Protein AF-A0A438CUW7-F1 (afdb_monomer)

InterPro domains:
  IPR038765 Papain-like cysteine peptidase superfamily [SSF54001] (18-82)

pLDDT: mean 78.74, std 11.96, range [48.22, 94.12]

Solvent-accessible surface area (backbone atoms only — not comparable to full-atom values): 6480 Å² total; per-residue (Å²): 135,88,81,76,52,73,67,55,54,51,52,52,50,52,51,53,35,45,76,70,67,74,40,97,51,68,89,75,58,84,85,76,83,71,88,84,65,81,75,76,92,65,95,78,52,63,67,57,53,52,52,54,48,53,60,42,64,79,67,52,69,95,78,71,75,85,70,92,76,56,69,66,60,51,52,52,50,52,52,51,52,52,57,67,39,87,84,40,85,58,33,65,64,56,63,76,74,111

Foldseek 3Di:
DDDDDPVVVLVVVLVVCVVVVVDPDSVPDDDDDDPLQDDDPDDPLVVVSVVVVVVCVVPDPPPDDPDDDDSVVSVVVVVVCLLPDPPNPCNVVVVVVD

Structure (mmCIF, N/CA/C/O backbone):
data_AF-A0A438CUW7-F1
#
_entry.id   AF-A0A438CUW7-F1
#
loop_
_atom_site.group_PDB
_atom_site.id
_atom_site.type_symbol
_atom_site.label_atom_id
_atom_site.label_alt_id
_atom_site.label_comp_id
_atom_site.label_asym_id
_atom_site.label_entity_id
_atom_site.label_seq_id
_atom_site.pdbx_PDB_ins_code
_atom_site.Cartn_x
_atom_site.Cartn_y
_atom_site.Cartn_z
_atom_site.occupancy
_atom_site.B_iso_or_equiv
_atom_site.auth_seq_id
_atom_site.auth_comp_id
_atom_site.auth_asym_id
_atom_site.auth_atom_id
_atom_site.pdbx_PDB_model_num
ATOM 1 N N . MET A 1 1 ? -1.642 17.755 -0.448 1.00 48.22 1 MET A N 1
ATOM 2 C CA . MET A 1 1 ? -2.256 16.516 0.075 1.00 48.22 1 MET A CA 1
ATOM 3 C C . MET A 1 1 ? -3.004 16.889 1.349 1.00 48.22 1 MET A C 1
ATOM 5 O O . MET A 1 1 ? -2.369 17.419 2.250 1.00 48.22 1 MET A O 1
ATOM 9 N N . ARG A 1 2 ? -4.336 16.758 1.402 1.00 52.59 2 ARG A N 1
ATOM 10 C CA . ARG A 1 2 ? -5.080 16.948 2.660 1.00 52.59 2 ARG A CA 1
ATOM 11 C C . ARG A 1 2 ? -5.016 15.625 3.410 1.00 52.59 2 ARG A C 1
ATOM 13 O O . ARG A 1 2 ? -5.487 14.623 2.887 1.00 52.59 2 ARG A O 1
ATOM 20 N N . THR A 1 3 ? -4.381 15.608 4.572 1.00 60.09 3 THR A N 1
ATOM 21 C CA . THR A 1 3 ? -4.368 14.429 5.436 1.00 60.09 3 THR A CA 1
ATOM 22 C C . THR A 1 3 ? -5.638 14.441 6.280 1.00 60.09 3 THR A C 1
ATOM 24 O O . THR A 1 3 ? -5.886 15.384 7.032 1.00 60.09 3 THR A O 1
ATOM 27 N N . SER A 1 4 ? -6.475 13.415 6.130 1.00 75.69 4 SER A N 1
ATOM 28 C CA . SER A 1 4 ? -7.580 13.175 7.058 1.00 75.69 4 SER A CA 1
ATOM 29 C C . SER A 1 4 ? -7.012 12.824 8.431 1.00 75.69 4 SER A C 1
ATOM 31 O O . SER A 1 4 ? -5.953 12.201 8.542 1.00 75.69 4 SER A O 1
ATOM 33 N N . SER A 1 5 ? -7.699 13.231 9.497 1.00 84.31 5 SER A N 1
ATOM 34 C CA . SER A 1 5 ? -7.307 12.804 10.840 1.00 84.31 5 SER A CA 1
ATOM 35 C C . SER A 1 5 ? -7.497 11.288 10.981 1.00 84.31 5 SER A C 1
ATOM 37 O O . SER A 1 5 ? -8.391 10.717 10.358 1.00 84.31 5 SER A O 1
ATOM 39 N N . VAL A 1 6 ? -6.705 10.630 11.837 1.00 78.56 6 VAL A N 1
ATOM 40 C CA . VAL A 1 6 ? -6.885 9.193 12.140 1.00 78.56 6 VAL A CA 1
ATOM 41 C C . VAL A 1 6 ? -8.314 8.906 12.609 1.00 78.56 6 VAL A C 1
ATOM 43 O O . VAL A 1 6 ? -8.890 7.892 12.236 1.00 78.56 6 VAL A O 1
ATOM 46 N N . ARG A 1 7 ? -8.911 9.830 13.375 1.00 79.44 7 ARG A N 1
ATOM 47 C CA . ARG A 1 7 ? -10.309 9.736 13.806 1.00 79.44 7 ARG A CA 1
ATOM 48 C C . ARG A 1 7 ? -11.262 9.658 12.610 1.00 79.44 7 ARG A C 1
ATOM 50 O O . ARG A 1 7 ? -12.114 8.785 12.591 1.00 79.44 7 ARG A O 1
ATOM 57 N N . THR A 1 8 ? -11.076 10.521 11.615 1.00 84.94 8 THR A N 1
ATOM 58 C CA . THR A 1 8 ? -11.910 10.549 10.405 1.00 84.94 8 THR A CA 1
ATOM 59 C C . THR A 1 8 ? -11.811 9.237 9.630 1.00 84.94 8 THR A C 1
ATOM 61 O O . THR A 1 8 ? -12.834 8.671 9.274 1.00 84.94 8 THR A O 1
ATOM 64 N N . VAL A 1 9 ? -10.598 8.704 9.443 1.00 84.69 9 VAL A N 1
ATOM 65 C CA . VAL A 1 9 ? -10.397 7.410 8.760 1.00 84.69 9 VAL A CA 1
ATOM 66 C C . VAL A 1 9 ? -11.109 6.279 9.507 1.00 84.69 9 VAL A C 1
ATOM 68 O O . VAL A 1 9 ? -11.773 5.446 8.901 1.00 84.69 9 VAL A O 1
ATOM 71 N N . VAL A 1 10 ? -11.017 6.269 10.838 1.00 79.56 10 VAL A N 1
ATOM 72 C CA . VAL A 1 10 ? -11.697 5.279 11.685 1.00 79.56 10 VAL A CA 1
ATOM 73 C C . VAL A 1 10 ? -13.220 5.379 11.563 1.00 79.56 10 VAL A C 1
ATOM 75 O O . VAL A 1 10 ? -13.888 4.354 11.439 1.00 79.56 10 VAL A O 1
ATOM 78 N N . GLU A 1 11 ? -13.773 6.592 11.580 1.00 81.75 11 GLU A N 1
ATOM 79 C CA . GLU A 1 11 ? -15.211 6.837 11.414 1.00 81.75 11 GLU A CA 1
ATOM 80 C C . GLU A 1 11 ? -15.705 6.399 10.026 1.00 81.75 11 GLU A C 1
ATOM 82 O O . GLU A 1 11 ? -16.748 5.753 9.920 1.00 81.75 11 GLU A O 1
ATOM 87 N N . GLU A 1 12 ? -14.936 6.677 8.971 1.00 85.69 12 GLU A N 1
ATOM 88 C CA . GLU A 1 12 ? -15.230 6.244 7.600 1.00 85.69 12 GLU A CA 1
ATOM 89 C C . GLU A 1 12 ? -15.211 4.714 7.468 1.00 85.69 12 GLU A C 1
ATOM 91 O O . GLU A 1 12 ? -16.148 4.131 6.914 1.00 85.69 12 GLU A O 1
ATOM 96 N N . CYS A 1 13 ? -14.200 4.041 8.032 1.00 83.06 13 CYS A N 1
ATOM 97 C CA . CYS A 1 13 ? -14.141 2.578 8.070 1.00 83.06 13 CYS A CA 1
ATOM 98 C C . CYS A 1 13 ? -15.335 1.988 8.831 1.00 83.06 13 CYS A C 1
ATOM 100 O O . CYS A 1 13 ? -15.993 1.070 8.342 1.00 83.06 13 CYS A O 1
ATOM 102 N N . ALA A 1 14 ? -15.650 2.530 10.009 1.00 79.31 14 ALA A N 1
ATOM 103 C CA . ALA A 1 14 ? -16.786 2.099 10.818 1.00 79.31 14 ALA A CA 1
ATOM 104 C C . ALA A 1 14 ? -18.110 2.234 10.045 1.00 79.31 14 ALA A C 1
ATOM 106 O O . ALA A 1 14 ? -18.912 1.298 9.994 1.00 79.31 14 ALA A O 1
ATOM 107 N N . HIS A 1 15 ? -18.314 3.368 9.378 1.00 83.06 15 HIS A N 1
ATOM 108 C CA . HIS A 1 15 ? -19.482 3.594 8.537 1.00 83.06 15 HIS A CA 1
ATOM 109 C C . HIS A 1 15 ? -19.567 2.584 7.381 1.00 83.06 15 HIS A C 1
ATOM 111 O O . HIS A 1 15 ? -20.625 1.989 7.168 1.00 83.06 15 HIS A O 1
ATOM 117 N N . PHE A 1 16 ? -18.457 2.329 6.679 1.00 85.50 16 PHE A N 1
ATOM 118 C CA . PHE A 1 16 ? -18.394 1.336 5.603 1.00 85.50 16 PHE A CA 1
ATOM 119 C C . PHE A 1 16 ? -18.790 -0.067 6.084 1.00 85.50 16 PHE A C 1
ATOM 121 O O . PHE A 1 16 ? -19.623 -0.724 5.458 1.00 85.50 16 PHE A O 1
ATOM 128 N N . PHE A 1 17 ? -18.251 -0.528 7.213 1.00 81.00 17 PHE A N 1
ATOM 129 C CA . PHE A 1 17 ? -18.588 -1.854 7.737 1.00 81.00 17 PHE A CA 1
ATOM 130 C C . PHE A 1 17 ? -20.050 -1.973 8.179 1.00 81.00 17 PHE A C 1
ATOM 132 O O . PHE A 1 17 ? -20.656 -3.032 7.996 1.00 81.00 17 PHE A O 1
ATOM 139 N N . ASN A 1 18 ? -20.624 -0.901 8.732 1.00 79.62 18 ASN A N 1
ATOM 140 C CA . ASN A 1 18 ? -22.036 -0.859 9.106 1.00 79.62 18 ASN A CA 1
ATOM 141 C C . ASN A 1 18 ? -22.949 -0.931 7.870 1.00 79.62 18 ASN A C 1
ATOM 143 O O . ASN A 1 18 ? -23.884 -1.728 7.848 1.00 79.62 18 ASN A O 1
ATOM 147 N N . LEU A 1 19 ? -22.647 -0.160 6.816 1.00 81.56 19 LEU A N 1
ATOM 148 C CA . LEU A 1 19 ? -23.423 -0.167 5.568 1.00 81.56 19 LEU A CA 1
ATOM 149 C C . LEU A 1 19 ? -23.458 -1.539 4.887 1.00 81.56 19 LEU A C 1
ATOM 151 O O . LEU A 1 19 ? -24.478 -1.916 4.320 1.00 81.56 19 LEU A O 1
ATOM 155 N N . ASN A 1 20 ? -22.360 -2.288 4.955 1.00 83.44 20 ASN A N 1
ATOM 156 C CA . ASN A 1 20 ? -22.251 -3.598 4.315 1.00 83.44 20 ASN A CA 1
ATOM 157 C C . ASN A 1 20 ? -22.712 -4.758 5.220 1.00 83.44 20 ASN A C 1
ATOM 159 O O . ASN A 1 20 ? -22.540 -5.925 4.875 1.00 83.44 20 ASN A O 1
ATOM 163 N N . GLY A 1 21 ? -23.282 -4.468 6.397 1.00 77.94 21 GLY A N 1
ATOM 164 C CA . GLY A 1 21 ? -23.784 -5.490 7.323 1.00 77.94 21 GLY A CA 1
ATOM 165 C C . GLY A 1 21 ? -22.695 -6.378 7.937 1.00 77.94 21 GLY A C 1
ATOM 166 O O . GLY A 1 21 ? -23.009 -7.397 8.553 1.00 77.94 21 GLY A O 1
ATOM 167 N N . HIS A 1 22 ? -21.421 -6.001 7.795 1.00 73.75 22 HIS A N 1
ATOM 168 C CA . HIS A 1 22 ? -20.283 -6.763 8.309 1.00 73.75 22 HIS A CA 1
ATOM 169 C C . HIS A 1 22 ? -20.095 -6.591 9.821 1.00 73.75 22 HIS A C 1
ATOM 171 O O . HIS A 1 22 ? -19.488 -7.445 10.463 1.00 73.75 22 HIS A O 1
ATOM 177 N N . LEU A 1 23 ? -20.637 -5.521 10.412 1.00 67.12 23 LEU A N 1
ATOM 178 C CA . LEU A 1 23 ? -20.554 -5.252 11.847 1.00 67.12 23 LEU A CA 1
ATOM 179 C C . LEU A 1 23 ? -21.922 -4.833 12.392 1.00 67.12 23 LEU A C 1
ATOM 181 O O . LEU A 1 23 ? -22.381 -3.722 12.156 1.00 67.12 23 LEU A O 1
ATOM 185 N N . LYS A 1 24 ? -22.566 -5.718 13.169 1.00 61.97 24 LYS A N 1
ATOM 186 C CA . LYS A 1 24 ? -23.838 -5.416 13.861 1.00 61.97 24 LYS A CA 1
ATOM 187 C C . LYS A 1 24 ? -23.670 -4.429 15.018 1.00 61.97 24 LYS A C 1
ATOM 189 O O . LYS A 1 24 ? -2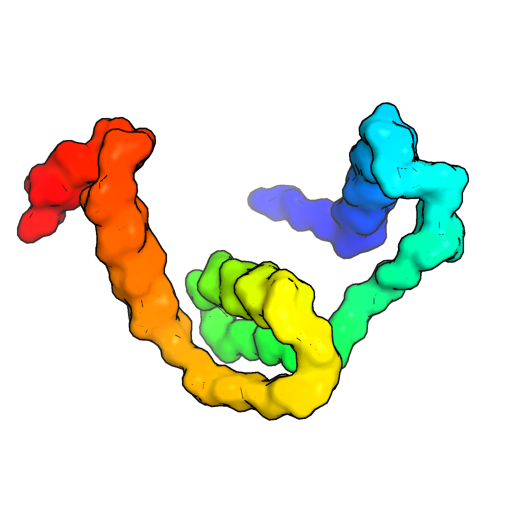4.654 -3.870 15.489 1.00 61.97 24 LYS A O 1
ATOM 194 N N . ASN A 1 25 ? -22.441 -4.246 15.500 1.00 68.88 25 ASN A N 1
ATOM 195 C CA . ASN A 1 25 ? -22.143 -3.317 16.573 1.00 68.88 25 ASN A CA 1
ATOM 196 C C . ASN A 1 25 ? -20.730 -2.735 16.426 1.00 68.88 25 ASN A C 1
ATOM 198 O O . ASN A 1 25 ? -19.730 -3.420 16.628 1.00 68.88 25 ASN A O 1
ATOM 202 N N . LEU A 1 26 ? -20.647 -1.449 16.095 1.00 65.19 26 LEU A N 1
ATOM 203 C CA . LEU A 1 26 ? -19.374 -0.733 16.005 1.00 65.19 26 LEU A CA 1
ATOM 204 C C . LEU A 1 26 ? -18.730 -0.508 17.376 1.00 65.19 26 LEU A C 1
ATOM 206 O O . LEU A 1 26 ? -17.508 -0.427 17.459 1.00 65.19 26 LEU A O 1
ATOM 210 N N . SER A 1 27 ? -19.517 -0.466 18.459 1.00 67.44 27 SER A N 1
ATOM 211 C CA . SER A 1 27 ? -18.975 -0.259 19.808 1.00 67.44 27 SER A CA 1
ATOM 212 C C . SER A 1 27 ? -18.179 -1.457 20.332 1.00 67.44 27 SER A C 1
ATOM 214 O O . SER A 1 27 ? -17.402 -1.301 21.269 1.00 67.44 27 SER A O 1
ATOM 216 N N . SER A 1 28 ? -18.321 -2.636 19.711 1.00 69.06 28 SER A N 1
ATOM 217 C CA . SER A 1 28 ? -17.502 -3.817 20.015 1.00 69.06 28 SER A CA 1
ATOM 218 C C . SER A 1 28 ? -16.204 -3.902 19.208 1.00 69.06 28 SER A C 1
ATOM 220 O O . SER A 1 28 ? -15.394 -4.789 19.467 1.00 69.06 28 SER A O 1
ATOM 222 N N . VAL A 1 29 ? -15.984 -3.013 18.233 1.00 69.94 29 VAL A N 1
ATOM 223 C CA . VAL A 1 29 ? -14.752 -3.002 17.435 1.00 69.94 29 VAL A CA 1
ATOM 224 C C . VAL A 1 29 ? -13.673 -2.266 18.217 1.00 69.94 29 VAL A C 1
ATOM 226 O O . VAL A 1 29 ? -13.739 -1.051 18.410 1.00 69.94 29 VAL A O 1
ATOM 229 N N . ARG A 1 30 ? -12.665 -3.003 18.685 1.00 72.56 30 ARG A N 1
ATOM 230 C CA . ARG A 1 30 ? -11.545 -2.420 19.424 1.00 72.56 30 ARG A CA 1
ATOM 231 C C . ARG A 1 30 ? -10.611 -1.708 18.442 1.00 72.56 30 ARG A C 1
ATOM 233 O O . ARG A 1 30 ? -9.987 -2.341 17.598 1.00 72.56 30 ARG A O 1
ATOM 240 N N . ILE A 1 31 ? -10.543 -0.381 18.540 1.00 74.38 31 ILE A N 1
ATOM 241 C CA . ILE A 1 31 ? -9.611 0.442 17.762 1.00 74.38 31 ILE A CA 1
ATOM 242 C C . ILE A 1 31 ? -8.360 0.651 18.608 1.00 74.38 31 ILE A C 1
ATOM 244 O O . ILE A 1 31 ? -8.399 1.330 19.634 1.00 74.38 31 ILE A O 1
ATOM 248 N N . GLU A 1 32 ? -7.247 0.070 18.177 1.00 75.12 32 GLU A N 1
ATOM 249 C CA . GLU A 1 32 ? -5.972 0.148 18.885 1.00 75.12 32 GLU A CA 1
ATOM 250 C C . GLU A 1 32 ? -4.877 0.659 17.965 1.00 75.12 32 GLU A C 1
ATOM 252 O O . GLU A 1 32 ? -4.827 0.330 16.782 1.00 75.12 32 GLU A O 1
ATOM 257 N N . ARG A 1 33 ? -3.954 1.434 18.539 1.00 77.25 33 ARG A N 1
ATOM 258 C CA . ARG A 1 33 ? -2.641 1.628 17.936 1.00 77.25 33 ARG A CA 1
ATOM 259 C C . ARG A 1 33 ? -1.733 0.517 18.470 1.00 77.25 33 ARG A C 1
ATOM 261 O O . ARG A 1 33 ? -1.359 0.592 19.641 1.00 77.25 33 ARG A O 1
ATOM 268 N N . PRO A 1 34 ? -1.373 -0.489 17.662 1.00 75.12 34 PRO A N 1
ATOM 269 C CA . PRO A 1 34 ? -0.45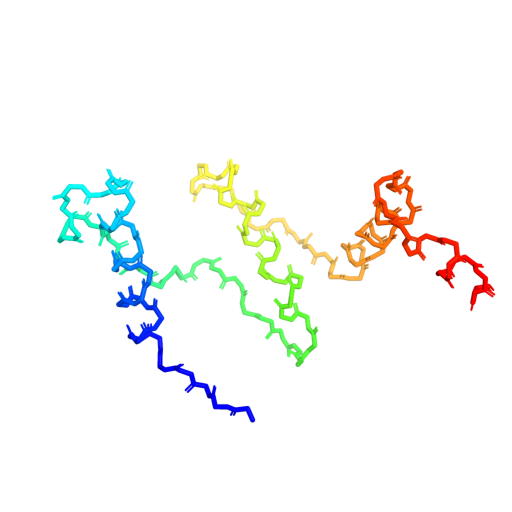5 -1.524 18.108 1.00 75.12 34 PRO A CA 1
ATOM 270 C C . PRO A 1 34 ? 0.911 -0.913 18.444 1.00 75.12 34 PRO A C 1
ATOM 272 O O . PRO A 1 34 ? 1.442 -0.092 17.698 1.00 75.12 34 PRO A O 1
ATOM 275 N N . THR A 1 35 ? 1.478 -1.310 19.582 1.00 74.75 35 THR A N 1
ATOM 276 C CA . THR A 1 35 ? 2.807 -0.867 20.044 1.00 74.75 35 THR A CA 1
ATOM 277 C C . THR A 1 35 ? 3.947 -1.701 19.466 1.00 74.75 35 THR A C 1
ATOM 279 O O . THR A 1 35 ? 5.105 -1.316 19.575 1.00 74.75 35 THR A O 1
ATOM 282 N N . TRP A 1 36 ? 3.617 -2.839 18.858 1.00 73.81 36 TRP A N 1
ATOM 283 C CA . TRP A 1 36 ? 4.554 -3.796 18.271 1.00 73.81 36 TRP A CA 1
ATOM 284 C C . TRP A 1 36 ? 4.825 -3.548 16.781 1.00 73.81 36 TRP A C 1
ATOM 286 O O . TRP A 1 36 ? 5.611 -4.273 16.176 1.00 73.81 36 TRP A O 1
ATOM 296 N N . VAL A 1 37 ? 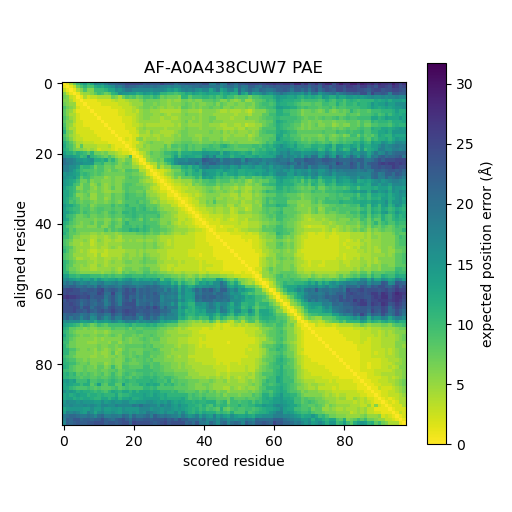4.157 -2.563 16.169 1.00 74.31 37 VAL A N 1
ATOM 297 C CA . VAL A 1 37 ? 4.373 -2.219 14.759 1.00 74.31 37 VAL A CA 1
ATOM 298 C C . VAL A 1 37 ? 5.570 -1.288 14.648 1.00 74.31 37 VAL A C 1
ATOM 300 O O . VAL A 1 37 ? 5.536 -0.154 15.127 1.00 74.31 37 VAL A O 1
ATOM 303 N N . ASP A 1 38 ? 6.610 -1.771 13.976 1.00 76.62 38 ASP A N 1
ATOM 304 C CA . ASP A 1 38 ? 7.811 -0.994 13.701 1.00 76.62 38 ASP A CA 1
ATOM 305 C C . ASP A 1 38 ? 7.501 0.200 12.789 1.00 76.62 38 ASP A C 1
ATOM 307 O O . ASP A 1 38 ? 6.904 0.068 11.712 1.00 76.62 38 ASP A O 1
ATOM 311 N N . VAL A 1 39 ? 7.953 1.381 13.211 1.00 81.69 39 VAL A N 1
ATOM 312 C CA . VAL A 1 39 ? 7.861 2.615 12.425 1.00 81.69 39 VAL A CA 1
ATOM 313 C C . VAL A 1 39 ? 9.049 2.689 11.470 1.00 81.69 39 VAL A C 1
ATOM 315 O O . VAL A 1 39 ? 10.176 2.364 11.836 1.00 81.69 39 VAL A O 1
ATOM 318 N N . GLN A 1 40 ? 8.803 3.131 10.239 1.00 86.50 40 GLN A N 1
ATOM 319 C CA . GLN A 1 40 ? 9.865 3.352 9.259 1.00 86.50 40 GLN A CA 1
ATOM 320 C C . GLN A 1 40 ? 10.903 4.363 9.750 1.00 86.50 40 GLN A C 1
ATOM 322 O O . GLN A 1 40 ? 10.564 5.415 10.289 1.00 86.50 40 GLN A O 1
ATOM 327 N N . ALA A 1 41 ? 12.179 4.058 9.513 1.00 87.50 41 ALA A N 1
ATOM 328 C CA . ALA A 1 41 ? 13.279 4.966 9.831 1.00 87.50 41 ALA A CA 1
ATOM 329 C C . ALA A 1 41 ? 13.479 6.057 8.762 1.00 87.50 41 ALA A C 1
ATOM 331 O O . ALA A 1 41 ? 14.046 7.110 9.044 1.00 87.50 41 ALA A O 1
ATOM 332 N N . ASN A 1 42 ? 13.034 5.806 7.528 1.00 91.06 42 ASN A N 1
ATOM 333 C CA . ASN A 1 42 ? 13.194 6.705 6.384 1.00 91.06 42 ASN A CA 1
ATOM 334 C C . ASN A 1 42 ? 11.847 7.258 5.890 1.00 91.06 42 ASN A C 1
ATOM 336 O O . ASN A 1 42 ? 10.801 6.939 6.440 1.00 91.06 42 ASN A O 1
ATOM 340 N N . GLY A 1 43 ? 11.856 8.107 4.859 1.00 91.62 43 GLY A N 1
ATOM 341 C CA . GLY A 1 43 ? 10.653 8.772 4.339 1.00 91.62 43 GLY A CA 1
ATOM 342 C C . GLY A 1 43 ? 9.929 8.059 3.191 1.00 91.62 43 GLY A C 1
ATOM 343 O O . GLY A 1 43 ? 8.918 8.579 2.729 1.00 91.62 43 GLY A O 1
ATOM 344 N N . TRP A 1 44 ? 10.425 6.918 2.702 1.00 92.38 44 TRP A N 1
ATOM 345 C CA . TRP A 1 44 ? 9.979 6.318 1.431 1.00 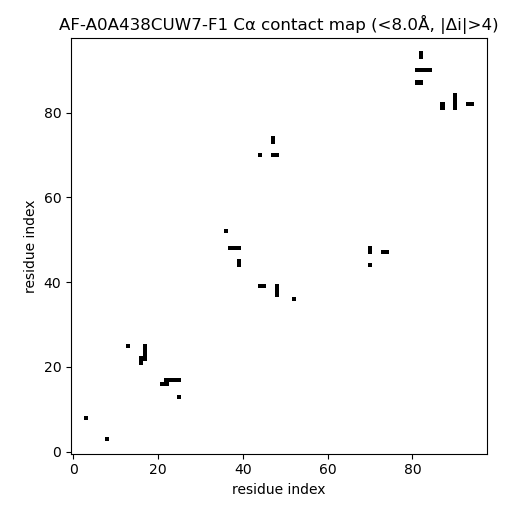92.38 44 TRP A CA 1
ATOM 346 C C . TRP A 1 44 ? 9.527 4.854 1.539 1.00 92.38 44 TRP A C 1
ATOM 348 O O . TRP A 1 44 ? 8.917 4.341 0.604 1.00 92.38 44 TRP A O 1
ATOM 358 N N . ASP A 1 45 ? 9.739 4.195 2.679 1.00 92.12 45 ASP A N 1
ATOM 359 C CA . ASP A 1 45 ? 9.366 2.785 2.876 1.00 92.12 45 ASP A CA 1
ATOM 360 C C . ASP A 1 45 ? 7.929 2.572 3.387 1.00 92.12 45 ASP A C 1
ATOM 362 O O . ASP A 1 45 ? 7.546 1.441 3.689 1.00 92.12 45 ASP A O 1
ATOM 366 N N . CYS A 1 46 ? 7.099 3.620 3.446 1.00 90.50 46 CYS A N 1
ATOM 367 C CA . CYS A 1 46 ? 5.754 3.550 4.034 1.00 90.50 46 CYS A CA 1
ATOM 368 C C . CYS A 1 46 ? 4.867 2.461 3.434 1.00 90.50 46 CYS A C 1
ATOM 370 O O . CYS A 1 46 ? 4.235 1.713 4.178 1.00 90.50 46 CYS A O 1
ATOM 372 N N . GLY A 1 47 ? 4.858 2.319 2.107 1.00 91.75 47 GLY A N 1
ATOM 373 C CA . GLY A 1 47 ? 4.073 1.281 1.439 1.00 91.75 47 GLY A CA 1
ATOM 374 C C . GLY A 1 47 ? 4.519 -0.129 1.827 1.00 91.75 47 GLY A C 1
ATOM 375 O O . GLY A 1 47 ? 3.687 -0.990 2.098 1.00 91.75 47 GLY A O 1
ATOM 376 N N . VAL A 1 48 ? 5.830 -0.353 1.937 1.00 90.31 48 VAL A N 1
ATOM 377 C CA . VAL A 1 48 ? 6.384 -1.668 2.287 1.00 90.31 48 VAL A CA 1
ATOM 378 C C . VAL A 1 48 ? 6.106 -2.010 3.753 1.00 90.31 48 VAL A C 1
ATOM 380 O O . VAL A 1 48 ? 5.754 -3.148 4.052 1.00 90.31 48 VAL A O 1
ATOM 383 N N . HIS A 1 49 ? 6.177 -1.025 4.658 1.00 88.00 49 HIS A N 1
ATOM 384 C CA . HIS A 1 49 ? 5.775 -1.202 6.060 1.00 88.00 49 HIS A CA 1
ATOM 385 C C . HIS A 1 49 ? 4.297 -1.605 6.185 1.00 88.00 49 HIS A C 1
ATOM 387 O O . HIS A 1 49 ? 3.982 -2.493 6.977 1.00 88.00 49 HIS A O 1
ATOM 393 N N . VAL A 1 50 ? 3.398 -0.997 5.398 1.00 88.19 50 VAL A N 1
ATOM 394 C CA . VAL A 1 50 ? 1.970 -1.364 5.388 1.00 88.19 50 VAL A CA 1
ATOM 395 C C . VAL A 1 50 ? 1.773 -2.789 4.869 1.00 88.19 50 VAL A C 1
ATOM 397 O O . VAL A 1 50 ? 1.092 -3.570 5.525 1.00 88.19 50 VAL A O 1
ATOM 400 N N . ILE A 1 51 ? 2.399 -3.167 3.750 1.00 87.81 51 ILE A N 1
ATOM 401 C CA . ILE A 1 51 ? 2.296 -4.532 3.199 1.00 87.81 51 ILE A CA 1
ATOM 402 C C . ILE A 1 51 ? 2.795 -5.567 4.212 1.00 87.81 51 ILE A C 1
ATOM 404 O O . ILE A 1 51 ? 2.109 -6.552 4.477 1.00 87.81 51 ILE A O 1
ATOM 408 N N . ASN A 1 52 ? 3.951 -5.314 4.827 1.00 81.94 52 ASN A N 1
ATOM 409 C CA . ASN A 1 52 ? 4.510 -6.189 5.853 1.00 81.94 52 ASN A CA 1
ATOM 410 C C . ASN A 1 52 ? 3.580 -6.305 7.073 1.00 81.94 52 ASN A C 1
ATOM 412 O O . ASN A 1 52 ? 3.412 -7.391 7.620 1.00 81.94 52 ASN A O 1
ATOM 416 N N . HIS A 1 53 ? 2.941 -5.207 7.490 1.00 82.56 53 HIS A N 1
ATOM 417 C CA . HIS A 1 53 ? 1.947 -5.239 8.562 1.00 82.56 53 HIS A CA 1
ATOM 418 C C . HIS A 1 53 ? 0.752 -6.133 8.209 1.0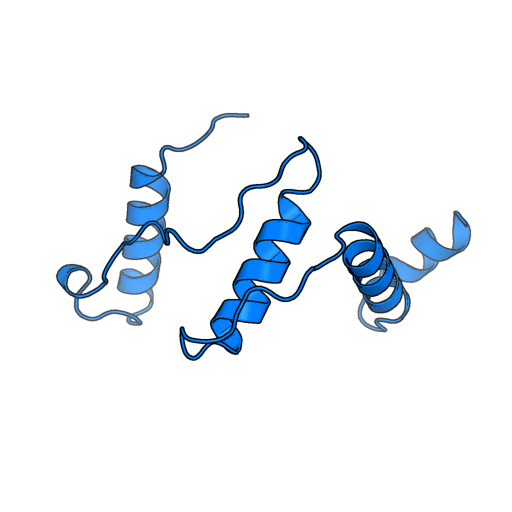0 82.56 53 HIS A C 1
ATOM 420 O O . HIS A 1 53 ? 0.395 -6.984 9.020 1.00 82.56 53 HIS A O 1
ATOM 426 N N . MET A 1 54 ? 0.188 -5.986 7.006 1.00 83.81 54 MET A N 1
ATOM 427 C CA . MET A 1 54 ? -0.963 -6.780 6.553 1.00 83.81 54 MET A CA 1
ATOM 428 C C . MET A 1 54 ? -0.621 -8.274 6.439 1.00 83.81 54 MET A C 1
ATOM 430 O O . MET A 1 54 ? -1.343 -9.124 6.94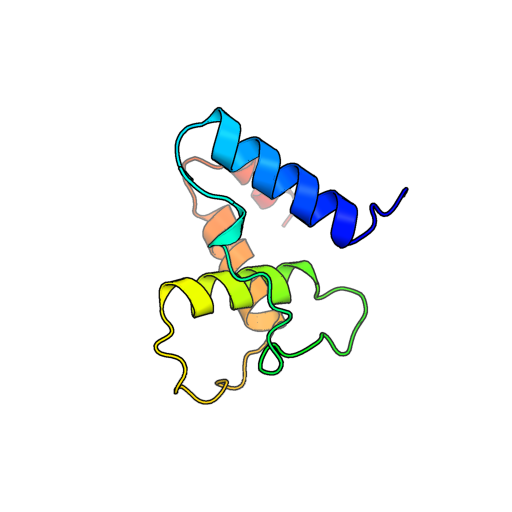9 1.00 83.81 54 MET A O 1
ATOM 434 N N . GLN A 1 55 ? 0.539 -8.604 5.863 1.00 78.75 55 GLN A N 1
ATOM 435 C CA . GLN A 1 55 ? 1.005 -9.993 5.764 1.00 78.75 55 GLN A CA 1
ATOM 436 C C . GLN A 1 55 ? 1.228 -10.629 7.141 1.00 78.75 55 GLN A C 1
ATOM 438 O O . GLN A 1 55 ? 0.949 -11.810 7.337 1.00 78.75 55 GLN A O 1
ATOM 443 N N . ARG A 1 56 ? 1.717 -9.852 8.116 1.00 72.31 56 ARG A N 1
ATOM 444 C CA . ARG A 1 56 ? 1.863 -10.320 9.497 1.00 72.31 56 ARG A CA 1
ATOM 445 C C . ARG A 1 56 ? 0.518 -10.462 10.192 1.00 72.31 56 ARG A C 1
ATOM 447 O O . ARG A 1 56 ? 0.353 -11.432 10.916 1.00 72.31 56 ARG A O 1
ATOM 454 N N . SER A 1 57 ? -0.440 -9.557 9.989 1.00 67.38 57 SER A N 1
ATOM 455 C CA . SER A 1 57 ? -1.763 -9.679 10.616 1.00 67.38 57 SER A CA 1
ATOM 456 C C . SER A 1 57 ? -2.531 -10.907 10.135 1.00 67.38 57 SER A C 1
ATOM 458 O O . SER A 1 57 ? -3.223 -11.522 10.941 1.00 67.38 57 SER A O 1
ATOM 460 N N . ASP A 1 58 ? -2.351 -11.308 8.873 1.00 60.81 58 ASP A N 1
ATOM 461 C CA . ASP A 1 58 ? -2.968 -12.522 8.321 1.00 60.81 58 ASP A CA 1
ATOM 462 C C . ASP A 1 58 ? -2.365 -13.814 8.915 1.00 60.81 58 ASP A C 1
ATOM 464 O O . ASP A 1 58 ? -2.993 -14.871 8.867 1.00 60.81 58 ASP A O 1
ATOM 468 N N . PHE A 1 59 ? -1.165 -13.730 9.509 1.00 54.56 59 PHE A N 1
ATOM 469 C CA . PHE A 1 59 ? -0.419 -14.862 10.076 1.00 54.56 59 PHE A CA 1
ATOM 470 C C . PHE A 1 59 ? -0.231 -14.834 11.607 1.00 54.56 59 PHE A C 1
ATOM 472 O O . PHE A 1 59 ? 0.148 -15.856 12.182 1.00 54.56 59 PHE A O 1
ATOM 479 N N . MET A 1 60 ? -0.449 -13.710 12.300 1.00 53.72 60 MET A N 1
ATOM 480 C CA . MET A 1 60 ? -0.002 -13.554 13.690 1.00 53.72 60 MET A CA 1
ATOM 481 C C . MET A 1 60 ? -1.050 -13.920 14.741 1.00 53.72 60 MET A C 1
ATOM 483 O O . MET A 1 60 ? -1.869 -13.113 15.178 1.00 53.72 60 MET A O 1
ATOM 487 N N . ASP A 1 61 ? -0.837 -15.117 15.281 1.00 53.59 61 ASP A N 1
ATOM 488 C CA . ASP A 1 61 ? -0.654 -15.293 16.718 1.00 53.59 61 ASP A CA 1
ATOM 489 C C . ASP A 1 61 ? 0.402 -14.279 17.221 1.00 53.59 61 ASP A C 1
ATOM 491 O O . ASP A 1 61 ? 1.532 -14.218 16.726 1.00 53.59 61 ASP A O 1
ATOM 495 N N . SER A 1 62 ? 0.008 -13.422 18.161 1.00 52.97 62 SER A N 1
ATOM 496 C CA . SER A 1 62 ? 0.697 -12.214 18.660 1.00 52.97 62 SER A CA 1
ATOM 497 C C . SER A 1 62 ? 2.093 -12.418 19.292 1.00 52.97 62 SER A C 1
ATOM 499 O O . SER A 1 62 ? 2.635 -11.501 19.909 1.00 52.97 62 SER A O 1
ATOM 501 N N . SER A 1 63 ? 2.679 -13.608 19.168 1.00 53.88 63 SER A N 1
ATOM 502 C CA . SER A 1 63 ? 3.871 -14.059 19.892 1.00 53.88 63 SER A CA 1
ATOM 503 C C . SER A 1 63 ? 5.161 -14.111 19.064 1.00 53.88 63 SER A C 1
ATOM 505 O O . SER A 1 63 ? 6.238 -14.248 19.647 1.00 53.88 63 SER A O 1
ATOM 507 N N . SER A 1 64 ? 5.106 -13.993 17.732 1.00 56.94 64 SER A N 1
ATOM 508 C CA . SER A 1 64 ? 6.329 -14.074 16.921 1.00 56.94 64 SER A CA 1
ATOM 509 C C . SER A 1 64 ? 7.162 -12.791 17.017 1.00 56.94 64 SER A C 1
ATOM 511 O O . SER A 1 64 ? 6.706 -11.678 16.747 1.00 56.94 64 SER A O 1
ATOM 513 N N . THR A 1 65 ? 8.426 -12.942 17.405 1.00 55.81 65 THR A N 1
ATOM 514 C CA . THR A 1 65 ? 9.421 -11.870 17.348 1.00 55.81 65 THR A CA 1
ATOM 515 C C . THR A 1 65 ? 9.490 -11.303 15.926 1.00 55.81 65 THR A C 1
ATOM 517 O O . THR A 1 65 ? 9.471 -12.086 14.973 1.00 55.81 65 THR A O 1
ATOM 520 N N . PRO A 1 66 ? 9.569 -9.968 15.741 1.00 58.91 66 PRO A N 1
ATOM 521 C CA . PRO A 1 66 ? 9.777 -9.389 14.420 1.00 58.91 66 PRO A CA 1
ATOM 522 C C . PRO A 1 66 ? 11.042 -9.993 13.804 1.00 58.91 66 PRO A C 1
ATOM 524 O O . PRO A 1 66 ? 12.151 -9.731 14.270 1.00 58.91 66 PRO A O 1
ATOM 527 N N . SER A 1 67 ? 10.895 -10.836 12.780 1.00 64.19 67 SER A N 1
ATOM 528 C CA . SER A 1 67 ? 12.041 -11.231 11.970 1.00 64.19 67 SER A CA 1
ATOM 529 C C . SER A 1 67 ? 12.604 -9.964 11.340 1.00 64.19 67 SER A C 1
ATOM 531 O O . SER A 1 67 ? 11.838 -9.146 10.822 1.00 64.19 67 SER A O 1
ATOM 533 N N . HIS A 1 68 ? 13.925 -9.793 11.386 1.00 69.38 68 HIS A N 1
ATOM 534 C CA . HIS A 1 68 ? 14.584 -8.715 10.661 1.00 69.38 68 HIS A CA 1
ATOM 535 C C . HIS A 1 68 ? 14.146 -8.780 9.194 1.00 69.38 68 HIS A C 1
ATOM 537 O O . HIS A 1 68 ? 14.349 -9.794 8.528 1.00 69.38 68 HIS A O 1
ATOM 543 N N . TRP A 1 69 ? 13.474 -7.730 8.731 1.00 77.56 69 TRP A N 1
ATOM 544 C CA . TRP A 1 69 ? 12.933 -7.651 7.386 1.00 77.56 69 TRP A CA 1
ATOM 545 C C . TRP A 1 69 ? 13.669 -6.553 6.625 1.00 77.56 69 TRP A C 1
ATOM 547 O O . TRP A 1 69 ? 13.987 -5.503 7.181 1.00 77.56 69 TRP A O 1
ATOM 557 N N . ASP A 1 70 ? 13.959 -6.816 5.356 1.00 86.38 70 ASP A N 1
ATOM 558 C CA . ASP A 1 70 ? 14.662 -5.881 4.486 1.00 86.38 70 ASP A CA 1
ATOM 559 C C . ASP A 1 70 ? 13.696 -5.315 3.445 1.00 86.38 70 ASP A C 1
ATOM 561 O O . ASP A 1 70 ? 13.209 -6.027 2.562 1.00 86.38 70 ASP A O 1
ATOM 565 N N . ALA A 1 71 ? 13.438 -4.011 3.538 1.00 88.31 71 ALA A N 1
ATOM 566 C CA . ALA A 1 71 ? 12.545 -3.310 2.626 1.00 88.31 71 ALA A CA 1
ATOM 567 C C . ALA A 1 71 ? 13.006 -3.398 1.165 1.00 88.31 71 ALA A C 1
ATOM 569 O O . ALA A 1 71 ? 12.170 -3.411 0.260 1.00 88.31 71 ALA A O 1
ATOM 570 N N . THR A 1 72 ? 14.315 -3.502 0.917 1.00 91.25 72 THR A N 1
ATOM 571 C CA . THR A 1 72 ? 14.859 -3.641 -0.440 1.00 91.25 72 THR A CA 1
ATOM 572 C C . THR A 1 72 ? 14.508 -4.999 -1.031 1.00 91.25 72 THR A C 1
ATOM 574 O O . THR A 1 72 ? 13.957 -5.063 -2.131 1.00 91.25 72 THR A O 1
ATOM 577 N N . THR A 1 73 ? 14.742 -6.075 -0.283 1.00 90.94 73 THR A N 1
ATOM 578 C C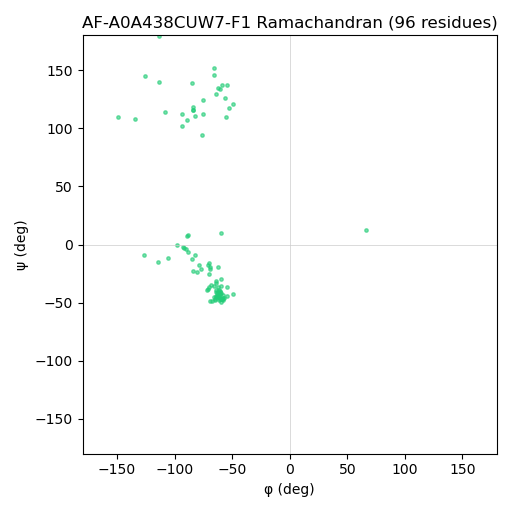A . THR A 1 73 ? 14.357 -7.433 -0.681 1.00 90.94 73 THR A CA 1
ATOM 579 C C . THR A 1 73 ? 12.854 -7.543 -0.931 1.00 90.94 73 THR A C 1
ATOM 581 O O . THR A 1 73 ? 12.452 -8.107 -1.949 1.00 90.94 73 THR A O 1
ATOM 584 N N . ILE A 1 74 ? 12.014 -6.957 -0.069 1.00 89.19 74 ILE A N 1
ATOM 585 C CA . ILE A 1 74 ? 10.556 -6.980 -0.275 1.00 89.19 74 ILE A CA 1
ATOM 586 C C . ILE A 1 74 ? 10.165 -6.221 -1.547 1.00 89.19 74 ILE A C 1
ATOM 588 O O . ILE A 1 74 ? 9.389 -6.747 -2.342 1.00 89.19 74 ILE A O 1
ATOM 592 N N . ARG A 1 75 ? 10.717 -5.023 -1.789 1.00 91.94 75 ARG A N 1
ATOM 593 C CA . ARG A 1 75 ? 10.454 -4.285 -3.038 1.00 91.94 75 ARG A CA 1
ATOM 594 C C . ARG A 1 75 ? 10.832 -5.089 -4.273 1.00 91.94 75 ARG A C 1
ATOM 596 O O . ARG A 1 75 ? 10.047 -5.136 -5.212 1.00 91.94 75 ARG A O 1
ATOM 603 N N . HIS A 1 76 ? 12.007 -5.719 -4.274 1.00 92.38 76 HIS A N 1
ATOM 604 C CA . HIS A 1 76 ? 12.434 -6.549 -5.399 1.00 92.38 76 HIS A CA 1
ATOM 605 C C . HIS A 1 76 ? 11.491 -7.727 -5.619 1.00 92.38 76 HIS A C 1
ATOM 607 O O . HIS A 1 76 ? 11.094 -7.977 -6.753 1.00 92.38 76 HIS A O 1
ATOM 613 N N . LYS A 1 77 ? 11.083 -8.412 -4.546 1.00 91.62 77 LYS A N 1
ATOM 614 C CA . LYS A 1 77 ? 10.126 -9.515 -4.637 1.00 91.62 77 LYS A CA 1
ATOM 615 C C . LYS A 1 77 ? 8.793 -9.055 -5.237 1.00 91.62 77 LYS A C 1
ATOM 617 O O . LYS A 1 77 ? 8.344 -9.655 -6.204 1.00 91.62 77 LYS A O 1
ATOM 622 N N . LEU A 1 78 ? 8.218 -7.963 -4.727 1.00 90.81 78 LEU A N 1
ATOM 623 C CA . LEU A 1 78 ? 6.963 -7.401 -5.239 1.00 90.81 78 LEU A CA 1
ATOM 624 C C . LEU A 1 78 ? 7.076 -6.975 -6.708 1.00 90.81 78 LEU A C 1
ATOM 626 O O . LEU A 1 78 ? 6.160 -7.209 -7.487 1.00 90.81 78 LEU A O 1
ATOM 630 N N . ALA A 1 79 ? 8.199 -6.371 -7.101 1.00 91.12 79 ALA A N 1
ATOM 631 C CA . ALA A 1 79 ? 8.434 -5.986 -8.489 1.00 91.12 79 ALA A CA 1
ATOM 632 C C . ALA A 1 79 ? 8.509 -7.207 -9.419 1.00 91.12 79 ALA A C 1
ATOM 634 O O . ALA A 1 79 ? 7.942 -7.173 -10.508 1.00 91.12 79 ALA A O 1
ATOM 635 N N . ILE A 1 80 ? 9.170 -8.288 -8.989 1.00 91.44 80 ILE A N 1
ATOM 636 C CA . ILE A 1 80 ? 9.228 -9.547 -9.743 1.00 91.44 80 ILE A CA 1
ATOM 637 C C . ILE A 1 80 ? 7.835 -10.171 -9.850 1.00 91.44 80 ILE A C 1
ATOM 639 O O . ILE A 1 80 ? 7.439 -10.558 -10.942 1.00 91.44 80 ILE A O 1
ATOM 643 N N . GLU A 1 81 ? 7.084 -10.247 -8.751 1.00 92.00 81 GLU A N 1
ATOM 644 C CA . GLU A 1 81 ? 5.717 -10.786 -8.753 1.00 92.00 81 GLU A CA 1
ATOM 645 C C . GLU A 1 81 ? 4.816 -9.996 -9.710 1.00 92.00 81 GLU A C 1
ATOM 647 O O . GLU A 1 81 ? 4.183 -10.597 -10.572 1.00 92.00 81 GLU A O 1
ATOM 652 N N . LEU A 1 82 ? 4.855 -8.661 -9.654 1.00 90.31 82 LEU A N 1
ATOM 653 C CA . LEU A 1 82 ? 4.108 -7.789 -10.565 1.00 90.31 82 LEU A CA 1
ATOM 654 C C . LEU A 1 82 ? 4.513 -7.993 -12.035 1.00 90.31 82 LEU A C 1
ATOM 656 O O . LEU A 1 82 ? 3.671 -7.959 -12.927 1.00 90.31 82 LEU A O 1
ATOM 660 N N . LEU A 1 83 ? 5.806 -8.177 -12.305 1.00 90.81 83 LEU A N 1
ATOM 661 C CA . LEU A 1 83 ? 6.316 -8.442 -13.651 1.00 90.81 83 LEU A CA 1
ATOM 662 C C . LEU A 1 83 ? 5.893 -9.810 -14.182 1.00 90.81 83 LEU A C 1
ATOM 664 O O . LEU A 1 83 ? 5.714 -9.966 -15.387 1.00 90.81 83 LEU A O 1
ATOM 668 N N . LEU A 1 84 ? 5.798 -10.813 -13.314 1.00 90.19 84 LEU A N 1
ATOM 669 C CA . LEU A 1 84 ? 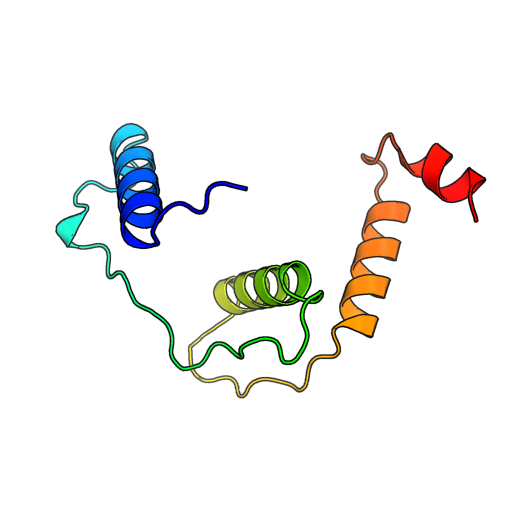5.448 -12.172 -13.708 1.00 90.19 84 LEU A CA 1
ATOM 670 C C . LEU A 1 84 ? 3.940 -12.381 -13.813 1.00 90.19 84 LEU A C 1
ATOM 672 O O . LEU A 1 84 ? 3.543 -13.248 -14.584 1.00 90.19 84 LEU A O 1
ATOM 676 N N . ASP A 1 85 ? 3.135 -11.571 -13.131 1.00 92.44 85 ASP A N 1
ATOM 677 C CA . ASP A 1 85 ? 1.676 -11.642 -13.156 1.00 92.44 85 ASP A CA 1
ATOM 678 C C . ASP A 1 85 ? 1.116 -11.530 -14.587 1.00 92.44 85 ASP A C 1
ATOM 680 O O . ASP A 1 85 ? 1.433 -10.600 -15.335 1.00 92.44 85 ASP A O 1
ATOM 684 N N . ASP A 1 86 ? 0.302 -12.508 -14.980 1.00 90.88 86 ASP A N 1
ATOM 685 C CA . ASP A 1 86 ? -0.328 -12.563 -16.300 1.00 90.88 86 ASP A CA 1
ATOM 686 C C . ASP A 1 86 ? -1.556 -11.643 -16.399 1.00 90.88 86 ASP A C 1
ATOM 688 O O . ASP A 1 86 ? -1.958 -11.278 -17.505 1.00 90.88 86 ASP A O 1
ATOM 692 N N . GLU A 1 87 ? -2.118 -11.207 -15.268 1.00 94.12 87 GLU A N 1
ATOM 693 C CA . GLU A 1 87 ? -3.182 -10.197 -15.222 1.00 94.12 87 GLU A CA 1
ATOM 694 C C . GLU A 1 87 ? -2.633 -8.765 -15.299 1.00 94.12 87 GLU A C 1
ATOM 696 O O . GLU A 1 87 ? -3.390 -7.806 -15.482 1.00 94.12 87 GLU A O 1
ATOM 701 N N . ASN A 1 88 ? -1.310 -8.590 -15.214 1.00 92.56 88 ASN A N 1
ATOM 702 C CA . ASN A 1 88 ? -0.691 -7.282 -15.350 1.00 92.56 88 ASN A CA 1
ATOM 703 C C . ASN A 1 88 ? -0.656 -6.831 -16.821 1.00 92.56 88 ASN A C 1
ATOM 705 O O . ASN A 1 88 ? 0.299 -7.093 -17.558 1.00 92.56 88 ASN A O 1
ATOM 709 N N . SER A 1 89 ? -1.664 -6.061 -17.236 1.00 91.75 89 SER A N 1
ATOM 710 C CA . SER A 1 89 ? -1.736 -5.481 -18.585 1.00 91.75 89 SER A CA 1
ATOM 711 C C . SER A 1 89 ? -0.591 -4.513 -18.910 1.00 91.75 89 SER A C 1
ATOM 713 O O . SER A 1 89 ? -0.314 -4.261 -20.081 1.00 91.75 89 SER A O 1
ATOM 715 N N . GLU A 1 90 ? 0.100 -3.986 -17.897 1.00 89.31 90 GLU A N 1
ATOM 716 C CA . GLU A 1 90 ? 1.222 -3.053 -18.047 1.00 89.31 90 GLU A CA 1
ATOM 717 C C . GLU A 1 90 ? 2.581 -3.772 -18.156 1.00 89.31 90 GLU A C 1
ATOM 719 O O . GLU A 1 90 ? 3.604 -3.127 -18.399 1.00 89.31 90 GLU A O 1
ATOM 724 N N . LYS A 1 91 ? 2.623 -5.107 -18.022 1.00 87.00 91 LYS A N 1
ATOM 725 C CA . LYS A 1 91 ? 3.850 -5.932 -18.055 1.00 87.00 91 LYS A CA 1
ATOM 726 C C . LYS A 1 91 ? 4.748 -5.622 -19.253 1.00 87.00 91 LYS A C 1
ATOM 728 O O . LYS A 1 91 ? 5.957 -5.478 -19.092 1.00 87.00 91 LYS A O 1
ATOM 733 N N . ALA A 1 92 ? 4.160 -5.454 -20.439 1.00 81.12 92 ALA A N 1
ATOM 734 C CA . ALA A 1 92 ? 4.897 -5.133 -21.661 1.00 81.12 92 ALA A CA 1
ATOM 735 C C . ALA A 1 92 ? 5.598 -3.763 -21.594 1.00 81.12 92 ALA A C 1
ATOM 737 O O . ALA A 1 92 ? 6.739 -3.643 -22.028 1.00 81.12 92 ALA A O 1
ATOM 738 N N . ILE A 1 93 ? 4.953 -2.749 -21.009 1.00 85.00 93 ILE A N 1
ATOM 739 C CA . ILE A 1 93 ? 5.526 -1.400 -20.863 1.00 85.00 93 ILE A CA 1
ATOM 740 C C . ILE A 1 93 ? 6.667 -1.404 -19.849 1.00 85.00 93 ILE A C 1
ATOM 742 O O . ILE A 1 93 ? 7.642 -0.670 -20.011 1.00 85.00 93 ILE A O 1
ATOM 746 N N . ILE A 1 94 ? 6.540 -2.204 -18.790 1.00 79.88 94 ILE A N 1
ATOM 747 C CA . ILE A 1 94 ? 7.597 -2.317 -17.789 1.00 79.88 94 ILE A CA 1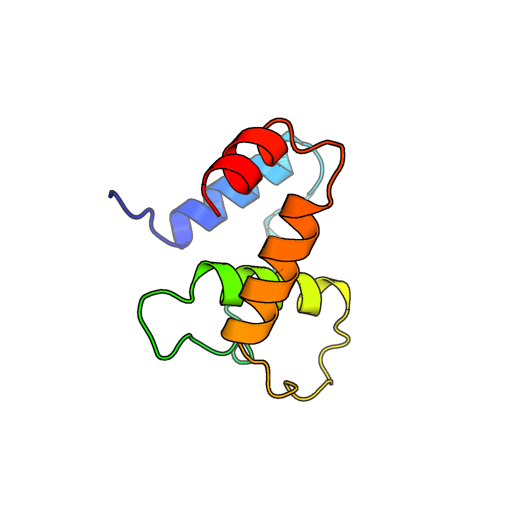
ATOM 748 C C . ILE A 1 94 ? 8.817 -2.990 -18.420 1.00 79.88 94 ILE A C 1
ATOM 750 O O . ILE A 1 94 ? 9.902 -2.433 -18.313 1.00 79.88 94 ILE A O 1
ATOM 754 N N . LEU A 1 95 ? 8.638 -4.118 -19.119 1.00 77.69 95 LEU A N 1
ATOM 755 C CA . LEU A 1 95 ? 9.733 -4.851 -19.769 1.00 77.69 95 LEU A CA 1
ATOM 756 C C . LEU A 1 95 ? 10.425 -4.059 -20.889 1.00 77.69 95 LEU A C 1
ATOM 758 O O . LEU A 1 95 ? 11.620 -4.232 -21.076 1.00 77.69 95 LEU A O 1
ATOM 762 N N . ASP A 1 96 ? 9.711 -3.187 -21.605 1.00 79.44 96 ASP A N 1
ATOM 763 C CA . ASP A 1 96 ? 10.284 -2.343 -22.670 1.00 79.44 96 ASP A CA 1
ATOM 764 C C . ASP A 1 96 ? 11.234 -1.249 -22.142 1.00 79.44 96 ASP A C 1
ATOM 766 O O . ASP A 1 96 ? 12.071 -0.726 -22.874 1.00 79.44 96 ASP A O 1
ATOM 770 N N . LYS A 1 97 ? 11.121 -0.886 -20.859 1.00 70.50 97 LYS A N 1
ATOM 771 C CA . LYS A 1 97 ? 11.910 0.191 -20.236 1.00 70.50 97 LYS A CA 1
ATOM 772 C C . LYS A 1 97 ? 13.139 -0.293 -19.459 1.00 70.50 97 LYS A C 1
ATOM 774 O O . LYS A 1 97 ? 13.828 0.555 -18.883 1.00 70.50 97 LYS A O 1
ATOM 779 N N . VAL A 1 98 ? 13.387 -1.605 -19.400 1.00 60.19 98 VAL A N 1
ATOM 780 C CA . VAL A 1 98 ? 14.547 -2.225 -18.724 1.00 60.19 98 VAL A CA 1
ATOM 781 C C . VAL A 1 98 ? 15.566 -2.680 -19.758 1.00 60.19 98 VAL A C 1
ATOM 783 O O . VAL A 1 98 ? 16.770 -2.440 -19.516 1.00 60.19 98 VAL A O 1
#

Mean predicted aligned error: 9.25 Å

Sequence (98 aa):
MRTSSVRTVVEECAHFFNLNGHLKNLSSVRIERPTWVDVQANGWDCGVHVINHMQRSDFMDSSSTPSHWDATTIRHKLAIELLLDDENSEKAIILDKV

Organism: Vitis vinifera (NCBI:txid29760)

Radius of gyration: 17.87 Å; Cα contacts (8 Å, |Δi|>4): 27; chains: 1; bounding box: 39×32×43 Å

Secondary structure (DSSP, 8-state):
-PPPPHHHHHHHHHHHHHHTTS-S-GGGS-----SSSPPPSSSS-HHHHHHHHHHHHTT--TT-------HHHHHHHHHHHHHH-TT-TTHHHHHHT-